Protein AF-A0AAV9GXY8-F1 (afdb_monomer_lite)

Foldseek 3Di:
DDDDDDDDDDDDPPPDDPPPDPPPPPQPQVPADPADEACQDPQFQWAAAPPPQWTARCDHNRHGHIHGHPEDQAPEAQVPQCQVDDPQARCGHSRHNYGYD

pLDDT: mean 80.49, std 15.29, range [45.69, 94.94]

Structure (mmCIF, N/CA/C/O backbone):
data_AF-A0AAV9GXY8-F1
#
_entry.id   AF-A0AAV9GXY8-F1
#
loop_
_atom_site.group_PDB
_atom_site.id
_atom_site.type_symbol
_atom_site.label_atom_id
_atom_site.label_alt_id
_atom_site.label_comp_id
_atom_site.label_asym_id
_atom_site.label_entity_id
_atom_site.label_seq_id
_atom_site.pdbx_PDB_ins_code
_atom_site.Cartn_x
_atom_site.Cartn_y
_atom_site.Cartn_z
_atom_site.occupancy
_atom_site.B_iso_or_equiv
_atom_site.auth_seq_id
_atom_site.auth_comp_id
_atom_site.auth_asym_id
_atom_site.auth_atom_id
_atom_site.pdbx_PDB_model_num
ATOM 1 N N . MET A 1 1 ? -69.794 53.581 3.123 1.00 45.69 1 MET A N 1
ATOM 2 C CA . MET A 1 1 ? -69.094 52.364 2.660 1.00 45.69 1 MET A CA 1
ATOM 3 C C . MET A 1 1 ? -67.732 52.341 3.344 1.00 45.69 1 MET A C 1
ATOM 5 O O . MET A 1 1 ? -66.917 53.202 3.049 1.00 45.69 1 MET A O 1
ATOM 9 N N . ARG A 1 2 ? -67.534 51.490 4.360 1.00 51.72 2 ARG A N 1
ATOM 10 C CA . ARG A 1 2 ? -66.272 51.387 5.118 1.00 51.72 2 ARG A CA 1
ATOM 11 C C . ARG A 1 2 ? -65.586 50.085 4.699 1.00 51.72 2 ARG A C 1
ATOM 13 O O . ARG A 1 2 ? -66.116 49.018 4.984 1.00 51.72 2 ARG A O 1
ATOM 20 N N . PHE A 1 3 ? -64.473 50.188 3.976 1.00 52.84 3 PHE A N 1
ATOM 21 C CA . PHE A 1 3 ? -63.655 49.047 3.563 1.00 52.84 3 PHE A CA 1
ATOM 22 C C . PHE A 1 3 ? -62.649 48.730 4.672 1.00 52.84 3 PHE A C 1
ATOM 24 O O . PHE A 1 3 ? -61.697 49.477 4.885 1.00 52.84 3 PHE A O 1
ATOM 31 N N . SER A 1 4 ? -62.884 47.643 5.402 1.00 53.00 4 SER A N 1
ATOM 32 C CA . SER A 1 4 ? -61.936 47.120 6.386 1.00 53.00 4 SER A CA 1
ATOM 33 C C . SER A 1 4 ? -60.827 46.354 5.660 1.00 53.00 4 SER A C 1
ATOM 35 O O . SER A 1 4 ? -61.069 45.281 5.114 1.00 53.00 4 SER A O 1
ATOM 37 N N . ILE A 1 5 ? -59.618 46.916 5.634 1.00 62.09 5 ILE A N 1
ATOM 38 C CA . ILE A 1 5 ? -58.415 46.272 5.091 1.00 62.09 5 ILE A CA 1
ATOM 39 C C . ILE A 1 5 ? -57.862 45.338 6.172 1.00 62.09 5 ILE A C 1
ATOM 41 O O . ILE A 1 5 ? -57.321 45.792 7.179 1.00 62.09 5 ILE A O 1
ATOM 45 N N . ILE A 1 6 ? -58.032 44.030 5.981 1.00 60.78 6 ILE A N 1
ATOM 46 C CA . ILE A 1 6 ? -57.446 42.996 6.839 1.00 60.78 6 ILE A CA 1
ATOM 47 C C . ILE A 1 6 ? -56.023 42.748 6.333 1.00 60.78 6 ILE A C 1
ATOM 49 O O . ILE A 1 6 ? -55.819 42.096 5.312 1.00 60.78 6 ILE A O 1
ATOM 53 N N . ILE A 1 7 ? -55.037 43.320 7.024 1.00 62.50 7 ILE A N 1
ATOM 54 C CA . ILE A 1 7 ? -53.616 43.106 6.739 1.00 62.50 7 ILE A CA 1
ATOM 55 C C . ILE A 1 7 ? -53.244 41.713 7.263 1.00 62.50 7 ILE A C 1
ATOM 57 O O . ILE A 1 7 ? -53.057 41.522 8.464 1.00 62.50 7 ILE A O 1
ATOM 61 N N . LEU A 1 8 ? -53.168 40.730 6.362 1.00 58.44 8 LEU A N 1
ATOM 62 C CA . LEU A 1 8 ? -52.594 39.417 6.654 1.00 58.44 8 LEU A CA 1
ATOM 63 C C . LEU A 1 8 ? -51.072 39.552 6.802 1.00 58.44 8 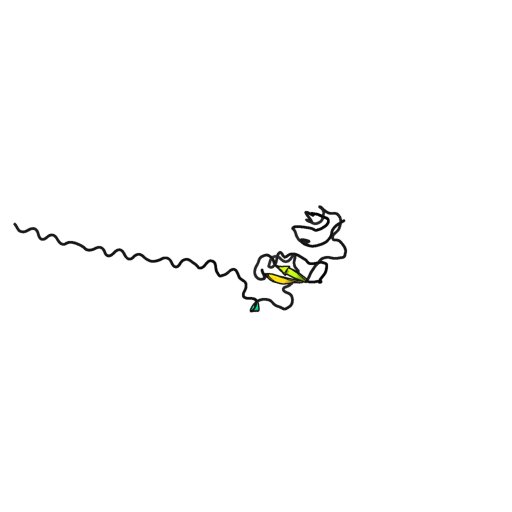LEU A C 1
ATOM 65 O O . LEU A 1 8 ? -50.352 39.690 5.813 1.00 58.44 8 LEU A O 1
ATOM 69 N N . LEU A 1 9 ? -50.580 39.484 8.041 1.00 58.62 9 LEU A N 1
ATOM 70 C CA . LEU A 1 9 ? -49.166 39.244 8.315 1.00 58.62 9 LEU A CA 1
ATOM 71 C C . LEU A 1 9 ? -48.831 37.781 7.991 1.00 58.62 9 LEU A C 1
ATOM 73 O O . LEU A 1 9 ? -49.155 36.875 8.756 1.00 58.62 9 LEU A O 1
ATOM 77 N N . PHE A 1 10 ? -48.152 37.555 6.869 1.00 61.62 10 PHE A N 1
ATOM 78 C CA . PHE A 1 10 ? -47.465 36.294 6.600 1.00 61.62 10 PHE A CA 1
ATOM 79 C C . PHE A 1 10 ? -46.128 36.288 7.349 1.00 61.62 10 PHE A C 1
ATOM 81 O O . PHE A 1 10 ? -45.171 36.945 6.945 1.00 61.62 10 PHE A O 1
ATOM 88 N N . ALA A 1 11 ? -46.066 35.552 8.459 1.00 61.28 11 ALA A N 1
ATOM 89 C CA . ALA A 1 11 ? -44.812 35.240 9.131 1.00 61.28 11 ALA A CA 1
ATOM 90 C C . ALA A 1 11 ? -44.060 34.185 8.304 1.00 61.28 11 ALA A C 1
ATOM 92 O O . ALA A 1 11 ? -44.421 33.009 8.294 1.00 61.28 11 ALA A O 1
ATOM 93 N N . THR 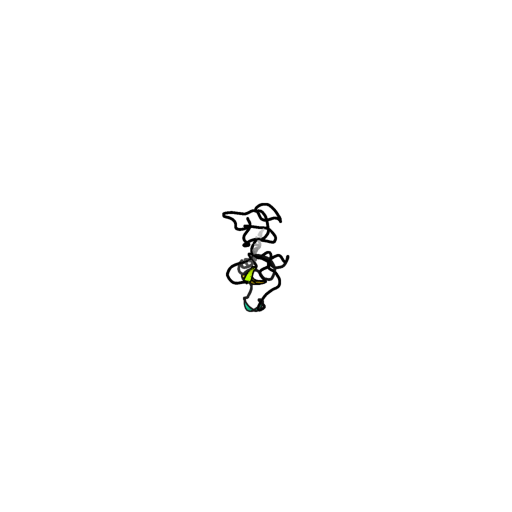A 1 12 ? -43.026 34.603 7.574 1.00 60.50 12 THR A N 1
ATOM 94 C CA . THR A 1 12 ? -42.123 33.682 6.880 1.00 60.50 12 THR A CA 1
ATOM 95 C C . THR A 1 12 ? -41.217 33.015 7.907 1.00 60.50 12 THR A C 1
ATOM 97 O O . THR A 1 12 ? -40.265 33.624 8.398 1.00 60.50 12 THR A O 1
ATOM 100 N N . ALA A 1 13 ? -41.514 31.763 8.247 1.00 61.25 13 ALA A N 1
ATOM 101 C CA . ALA A 1 13 ? -40.587 30.914 8.977 1.00 61.25 13 ALA A CA 1
ATOM 102 C C . ALA A 1 13 ? -39.384 30.613 8.068 1.00 61.25 13 ALA A C 1
ATOM 104 O O . ALA A 1 13 ? -39.476 29.809 7.143 1.00 61.25 13 ALA A O 1
ATOM 105 N N . VAL A 1 14 ? -38.255 31.281 8.316 1.00 65.44 14 VAL A N 1
ATOM 106 C CA . VAL A 1 14 ? -36.949 30.834 7.820 1.00 65.44 14 VAL A CA 1
ATOM 107 C C . VAL A 1 14 ? -36.624 29.546 8.569 1.00 65.44 14 VAL A C 1
ATOM 109 O O . VAL A 1 14 ? -36.244 29.565 9.737 1.00 65.44 14 VAL A O 1
ATOM 112 N N . SER A 1 15 ? -36.826 28.404 7.915 1.00 59.62 15 SER A N 1
ATOM 113 C CA . SER A 1 15 ? -36.245 27.147 8.368 1.00 59.62 15 SER A CA 1
ATOM 114 C C . SER A 1 15 ? -34.748 27.228 8.092 1.00 59.62 15 SER A C 1
ATOM 116 O O . SER A 1 15 ? -34.312 27.066 6.951 1.00 59.62 15 SER A O 1
ATOM 118 N N . ALA A 1 16 ? -33.968 27.544 9.125 1.00 59.03 16 ALA A N 1
ATOM 119 C CA . ALA A 1 16 ? -32.527 27.378 9.084 1.00 59.03 16 ALA A CA 1
ATOM 120 C C . ALA A 1 16 ? -32.249 25.900 8.784 1.00 59.03 16 ALA A C 1
ATOM 122 O O . ALA A 1 16 ? -32.538 25.030 9.605 1.00 59.03 16 ALA A O 1
ATOM 123 N N . VAL A 1 17 ? -31.758 25.613 7.579 1.00 66.25 17 VAL A N 1
ATOM 124 C CA . VAL A 1 17 ? -31.214 24.294 7.266 1.00 66.25 17 VAL A CA 1
ATOM 125 C C . VAL A 1 17 ? -29.995 24.154 8.176 1.00 66.25 17 VAL A C 1
ATOM 127 O O . VAL A 1 17 ? -29.110 25.011 8.082 1.00 66.25 17 VAL A O 1
ATOM 130 N N . PRO A 1 18 ? -29.934 23.172 9.093 1.00 61.03 18 PRO A N 1
ATOM 131 C CA . PRO A 1 18 ? -28.682 22.915 9.778 1.00 61.03 18 PRO A CA 1
ATOM 132 C C . PRO A 1 18 ? -27.660 22.613 8.684 1.00 61.03 18 PRO A C 1
ATOM 134 O O . PRO A 1 18 ? -27.883 21.738 7.844 1.00 61.03 18 PRO A O 1
ATOM 137 N N . ALA A 1 19 ? -26.589 23.405 8.635 1.00 57.22 19 ALA A N 1
ATOM 138 C CA . ALA A 1 19 ? -25.428 23.057 7.843 1.00 57.22 19 ALA A CA 1
ATOM 139 C C . ALA A 1 19 ? -25.008 21.679 8.349 1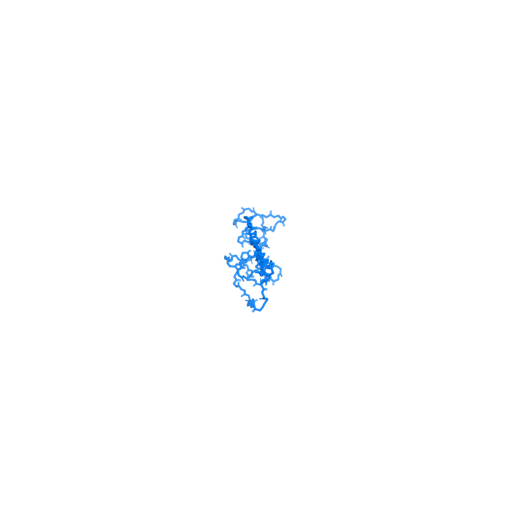.00 57.22 19 ALA A C 1
ATOM 141 O O . ALA A 1 19 ? -24.636 21.552 9.509 1.00 57.22 19 ALA A O 1
ATOM 142 N N . ALA A 1 20 ? -25.190 20.642 7.532 1.00 56.34 20 ALA A N 1
ATOM 143 C CA . ALA A 1 20 ? -24.659 19.331 7.842 1.00 56.34 20 ALA A CA 1
ATOM 144 C C . ALA A 1 20 ? -23.155 19.531 8.015 1.00 56.34 20 ALA A C 1
ATOM 146 O O . ALA A 1 20 ? -22.451 19.869 7.060 1.00 56.34 20 ALA A O 1
ATOM 147 N N . ASP A 1 21 ? -22.723 19.467 9.268 1.00 52.12 21 ASP A N 1
ATOM 148 C CA . ASP A 1 21 ? -21.370 19.767 9.674 1.00 52.12 21 ASP A CA 1
ATOM 149 C C . ASP A 1 21 ? -20.430 18.891 8.847 1.00 52.12 21 ASP A C 1
ATOM 151 O O . ASP A 1 21 ? -20.530 17.664 8.850 1.00 52.12 21 ASP A O 1
ATOM 155 N N . ALA A 1 22 ? -19.489 19.516 8.143 1.00 53.81 22 ALA A N 1
ATOM 156 C CA . ALA A 1 22 ? -18.409 18.850 7.414 1.00 53.81 22 ALA A CA 1
ATOM 157 C C . ALA A 1 22 ? -17.398 18.159 8.363 1.00 53.81 22 ALA A C 1
ATOM 159 O O . ALA A 1 22 ? -16.210 18.064 8.060 1.00 53.81 22 ALA A O 1
ATOM 160 N N . ALA A 1 23 ? -17.853 17.724 9.539 1.00 49.34 23 ALA A N 1
ATOM 161 C CA . ALA A 1 23 ? -17.047 17.227 10.641 1.00 49.34 23 ALA A CA 1
ATOM 162 C C . ALA A 1 23 ? -16.971 15.692 10.714 1.00 49.34 23 ALA A C 1
ATOM 164 O O . ALA A 1 23 ? -16.141 15.187 11.462 1.00 49.34 23 ALA A O 1
ATOM 165 N N . ASP A 1 24 ? -17.757 14.939 9.938 1.00 49.00 24 ASP A N 1
ATOM 166 C CA . ASP A 1 24 ? -17.872 13.482 10.128 1.00 49.00 24 ASP A CA 1
ATOM 167 C C . ASP A 1 24 ? -17.216 12.635 9.023 1.00 49.00 24 ASP A C 1
ATOM 169 O O . ASP A 1 24 ? -17.789 11.683 8.504 1.00 49.00 24 ASP A O 1
ATOM 173 N N . MET A 1 25 ? -15.983 12.983 8.639 1.00 54.12 25 MET A N 1
ATOM 174 C CA . MET A 1 25 ? -15.061 12.011 8.017 1.00 54.12 25 MET A CA 1
ATOM 175 C C . MET A 1 25 ? -13.744 11.868 8.790 1.00 54.12 25 MET A C 1
ATOM 177 O O . MET A 1 25 ? -12.813 11.212 8.325 1.00 54.12 25 MET A O 1
ATOM 181 N N . ALA A 1 26 ? -13.642 12.467 9.978 1.00 53.34 26 ALA A N 1
ATOM 182 C CA . ALA A 1 26 ? -12.566 12.149 10.901 1.00 53.34 26 ALA A CA 1
ATOM 183 C C . ALA A 1 26 ? -12.970 10.873 11.635 1.00 53.34 26 ALA A C 1
ATOM 185 O O . ALA A 1 26 ? -13.718 10.929 12.608 1.00 53.34 26 ALA A O 1
ATOM 186 N N . LEU A 1 27 ? -12.506 9.725 11.139 1.00 59.25 27 LEU A N 1
ATOM 187 C CA . LEU A 1 27 ? -12.716 8.449 11.805 1.00 59.25 27 LEU A CA 1
ATOM 188 C C . LEU A 1 27 ? -12.352 8.589 13.289 1.00 59.25 27 LEU A C 1
ATOM 190 O O . LEU A 1 27 ? -11.206 8.911 13.621 1.00 59.25 27 LEU A O 1
ATOM 194 N N . ASP A 1 28 ? -13.316 8.379 14.189 1.00 64.94 28 ASP A N 1
ATOM 195 C CA . ASP A 1 28 ? -13.018 8.322 15.617 1.00 64.94 28 ASP A CA 1
ATOM 196 C C . ASP A 1 28 ? -12.023 7.174 15.791 1.00 64.94 28 ASP A C 1
ATOM 198 O O . ASP A 1 28 ? -12.333 6.011 15.543 1.00 64.94 28 ASP A O 1
ATOM 202 N N . LYS A 1 29 ? -10.788 7.508 16.172 1.00 61.03 29 LYS A N 1
ATOM 203 C CA . LYS A 1 29 ? -9.647 6.583 16.257 1.00 61.03 29 LYS A CA 1
ATOM 204 C C . LYS A 1 29 ? -9.936 5.336 17.113 1.00 61.03 29 LYS A C 1
ATOM 206 O O . LYS A 1 29 ? -9.183 4.370 17.040 1.00 61.03 29 LYS A O 1
ATOM 211 N N . ARG A 1 30 ? -11.023 5.324 17.901 1.00 65.75 30 ARG A N 1
ATOM 212 C CA . ARG A 1 30 ? -11.507 4.152 18.652 1.00 65.75 30 ARG A CA 1
ATOM 213 C C . ARG A 1 30 ? -12.129 3.071 17.765 1.00 65.75 30 ARG A C 1
ATOM 215 O O . ARG A 1 30 ? -12.280 1.947 18.226 1.00 65.75 30 ARG A O 1
ATOM 222 N N . GLN A 1 31 ? -12.487 3.386 16.522 1.00 78.62 31 GLN A N 1
ATOM 223 C CA . GLN A 1 31 ? -12.963 2.414 15.536 1.00 78.62 31 GLN A CA 1
ATOM 224 C C . GLN A 1 31 ? -11.814 1.658 14.856 1.00 78.62 31 GLN A C 1
ATOM 226 O O . GLN A 1 31 ? -12.055 0.625 14.233 1.00 78.62 31 GLN A O 1
ATOM 231 N N . CYS A 1 32 ? -10.571 2.133 14.994 1.00 85.19 32 CYS A N 1
ATOM 232 C CA . CYS A 1 32 ? -9.405 1.407 14.514 1.00 85.19 32 CYS A CA 1
ATOM 233 C C . CYS A 1 32 ? -9.103 0.217 15.436 1.00 85.19 32 CYS A C 1
ATOM 235 O O . CYS A 1 32 ? -8.818 0.392 16.622 1.00 85.19 32 CYS A O 1
ATOM 237 N N . GLY A 1 33 ? -9.059 -0.990 14.875 1.00 84.56 33 GLY A N 1
ATOM 238 C CA . GLY A 1 33 ? -8.318 -2.101 15.469 1.00 84.56 33 GLY A CA 1
ATOM 239 C C . GLY A 1 33 ? -6.802 -1.873 15.399 1.00 84.56 33 GLY A C 1
ATOM 240 O O . GLY A 1 33 ? -6.332 -0.928 14.759 1.00 84.56 33 GLY A O 1
ATOM 241 N N . THR A 1 34 ? -6.024 -2.768 16.018 1.00 86.00 34 THR A N 1
ATOM 242 C CA . THR A 1 34 ? -4.548 -2.727 15.983 1.00 86.00 34 THR A CA 1
ATOM 243 C C . THR A 1 34 ? -4.005 -2.735 14.551 1.00 86.00 34 THR A C 1
ATOM 245 O O . THR A 1 34 ? -3.053 -2.020 14.253 1.00 86.00 34 THR A O 1
ATOM 248 N N . VAL A 1 35 ? -4.628 -3.520 13.664 1.00 87.81 35 VAL A N 1
ATOM 249 C CA . VAL A 1 35 ? -4.374 -3.561 12.218 1.00 87.81 35 VAL A CA 1
ATOM 250 C C . VAL A 1 35 ? -5.699 -3.877 11.519 1.00 87.81 35 VAL A C 1
ATOM 252 O O . VAL A 1 35 ? -6.313 -4.903 11.811 1.00 87.81 35 VAL A O 1
ATOM 255 N N . ASN A 1 36 ? -6.157 -3.005 10.620 1.00 88.12 36 ASN A N 1
ATOM 256 C CA . ASN A 1 36 ? -7.495 -3.081 10.015 1.00 88.12 36 ASN A CA 1
ATOM 257 C C . ASN A 1 36 ? -7.438 -3.723 8.625 1.00 88.12 36 ASN A C 1
ATOM 259 O O . ASN A 1 36 ? -7.762 -3.091 7.626 1.00 88.12 36 ASN A O 1
ATOM 263 N N . GLY A 1 37 ? -6.975 -4.975 8.573 1.00 90.88 37 GLY A N 1
ATOM 264 C CA . GLY A 1 37 ? -6.810 -5.710 7.315 1.00 90.88 37 GLY A CA 1
ATOM 265 C C . GLY A 1 37 ? -5.643 -5.203 6.457 1.00 90.88 37 GLY A C 1
ATOM 266 O O . GLY A 1 37 ? -4.851 -4.378 6.923 1.00 90.88 37 GLY A O 1
ATOM 267 N N . PRO A 1 38 ? -5.475 -5.736 5.235 1.00 93.12 38 PRO A N 1
ATOM 268 C CA . PRO A 1 38 ? -4.390 -5.356 4.340 1.00 93.12 38 PRO A CA 1
ATOM 269 C C . PRO A 1 38 ? -4.655 -4.013 3.652 1.00 93.12 38 PRO A C 1
ATOM 271 O O . PRO A 1 38 ? -5.796 -3.616 3.426 1.00 93.12 38 PRO A O 1
ATOM 274 N N . CYS A 1 39 ? -3.585 -3.281 3.334 1.00 93.62 39 CYS A N 1
ATOM 275 C CA . CYS A 1 39 ? -3.713 -1.921 2.808 1.00 93.62 39 CYS A CA 1
ATOM 276 C C . CYS A 1 39 ? -4.347 -1.841 1.412 1.00 93.62 39 CYS A C 1
ATOM 278 O O . CYS A 1 39 ? -4.816 -0.779 1.025 1.00 93.62 39 CYS A O 1
ATOM 280 N N . ASP A 1 40 ? -4.379 -2.924 0.648 1.00 92.50 40 ASP A N 1
ATOM 281 C CA . ASP A 1 40 ? -5.014 -2.981 -0.668 1.00 92.50 40 ASP A CA 1
ATOM 282 C C . ASP A 1 40 ? -6.513 -3.294 -0.631 1.00 92.50 40 ASP A C 1
ATOM 284 O O . ASP A 1 40 ? -7.149 -3.346 -1.684 1.00 92.50 40 ASP A O 1
ATOM 288 N N . ASP A 1 41 ? -7.079 -3.500 0.558 1.00 91.38 41 ASP A N 1
ATOM 289 C CA . ASP A 1 41 ? -8.490 -3.828 0.697 1.00 91.38 41 ASP A CA 1
ATOM 290 C C . ASP A 1 41 ? -9.399 -2.641 0.346 1.00 91.38 41 ASP A C 1
ATOM 292 O O . ASP A 1 41 ? -9.056 -1.473 0.561 1.00 91.38 41 ASP A O 1
ATOM 296 N N . LEU A 1 42 ? -10.596 -2.933 -0.163 1.00 81.81 42 LEU A N 1
ATOM 297 C CA . LEU A 1 42 ? -11.567 -1.935 -0.624 1.00 81.81 42 LEU A CA 1
ATOM 298 C C . LEU A 1 42 ? -12.027 -0.998 0.500 1.00 81.81 42 LEU A C 1
ATOM 300 O O . LEU A 1 42 ? -12.328 0.168 0.244 1.00 81.81 42 LEU A O 1
ATOM 304 N N . GLU A 1 43 ? -12.043 -1.477 1.746 1.00 85.56 43 GLU A N 1
ATOM 305 C CA . GLU A 1 43 ? -12.427 -0.683 2.919 1.00 85.56 43 GLU A CA 1
ATOM 306 C C . GLU A 1 43 ? -11.310 0.254 3.428 1.00 85.56 43 GLU A C 1
ATOM 308 O O . GLU A 1 43 ? -11.545 1.018 4.371 1.00 85.56 43 GLU A O 1
ATOM 313 N N . CYS A 1 44 ? -10.120 0.215 2.810 1.00 88.31 44 CYS A N 1
ATOM 314 C CA . CYS A 1 44 ? -8.908 0.911 3.253 1.00 88.31 44 CYS A CA 1
ATOM 315 C C . CYS A 1 44 ? -8.217 1.709 2.130 1.00 88.31 44 CYS A C 1
ATOM 317 O O . CYS A 1 44 ? -7.890 2.891 2.303 1.00 88.31 44 CYS A O 1
ATOM 319 N N . ASN A 1 45 ? -7.964 1.048 0.991 1.00 89.25 45 ASN A N 1
ATOM 320 C CA . ASN A 1 45 ? -7.255 1.557 -0.187 1.00 89.25 45 ASN A CA 1
ATOM 321 C C . ASN A 1 45 ? -6.051 2.445 0.213 1.00 89.25 45 ASN A C 1
ATOM 323 O O . ASN A 1 45 ? -5.904 3.624 -0.120 1.00 89.25 45 ASN A O 1
ATOM 327 N N . GLY A 1 46 ? -5.248 1.879 1.102 1.00 93.00 46 GLY A N 1
ATOM 328 C CA . GLY A 1 46 ? -4.229 2.546 1.879 1.00 93.00 46 GLY A CA 1
ATOM 329 C C . GLY A 1 46 ? -2.934 2.809 1.133 1.00 93.00 46 GLY A C 1
ATOM 330 O O . GLY A 1 46 ? -2.785 2.599 -0.070 1.00 93.00 46 GLY A O 1
ATOM 331 N N . PHE A 1 47 ? -1.983 3.318 1.898 1.00 94.75 47 PHE A N 1
ATOM 332 C CA . PHE A 1 47 ? -0.611 3.524 1.487 1.00 94.75 47 PHE A CA 1
ATOM 333 C C . PHE A 1 47 ? 0.284 2.671 2.376 1.00 94.75 47 PHE A C 1
ATOM 335 O O . PHE A 1 47 ? 0.311 2.841 3.597 1.00 94.75 47 PHE A O 1
ATOM 342 N N . ASN A 1 48 ? 0.986 1.729 1.765 1.00 94.62 48 ASN A N 1
ATOM 343 C CA . ASN A 1 48 ? 1.910 0.845 2.449 1.00 94.62 48 ASN A CA 1
ATOM 344 C C . ASN A 1 48 ? 3.150 1.622 2.914 1.00 94.62 48 ASN A C 1
ATOM 346 O O . ASN A 1 48 ? 3.561 2.598 2.288 1.00 94.62 48 ASN A O 1
ATOM 350 N N . ASN A 1 49 ? 3.781 1.168 3.996 1.00 93.44 49 ASN A N 1
ATOM 351 C CA . ASN A 1 49 ? 5.076 1.686 4.424 1.00 93.44 49 ASN A CA 1
ATOM 352 C C . ASN A 1 49 ? 6.081 0.531 4.575 1.00 93.44 49 ASN A C 1
ATO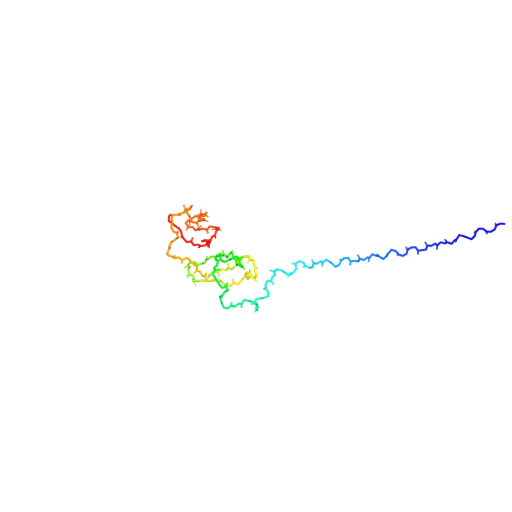M 354 O O . ASN A 1 49 ? 6.069 -0.170 5.594 1.00 93.44 49 ASN A O 1
ATOM 358 N N . PRO A 1 50 ? 6.961 0.315 3.579 1.00 88.94 50 PRO A N 1
ATOM 359 C CA . PRO A 1 50 ? 7.915 -0.794 3.567 1.00 88.94 50 PRO A CA 1
ATOM 360 C C . PRO A 1 50 ? 8.940 -0.744 4.707 1.00 88.94 50 PRO A C 1
ATOM 362 O O . PRO A 1 50 ? 9.554 -1.762 5.002 1.00 88.94 50 PRO A O 1
ATOM 365 N N . ASN A 1 51 ? 9.101 0.397 5.387 1.00 88.19 51 ASN A N 1
ATOM 366 C CA . ASN A 1 51 ? 10.133 0.572 6.411 1.00 88.19 51 ASN A CA 1
ATOM 367 C C . ASN A 1 51 ? 9.676 0.209 7.832 1.00 88.19 51 ASN A C 1
ATOM 369 O O . ASN A 1 51 ? 10.507 -0.142 8.664 1.00 88.19 51 ASN A O 1
ATOM 373 N N . ASN A 1 52 ? 8.379 0.316 8.140 1.00 84.44 52 ASN A N 1
ATOM 374 C CA . ASN A 1 52 ? 7.849 0.088 9.495 1.00 84.44 52 ASN A CA 1
ATOM 375 C C . ASN A 1 52 ? 6.899 -1.126 9.589 1.00 84.44 52 ASN A C 1
ATOM 377 O O . ASN A 1 52 ? 6.404 -1.422 10.674 1.00 84.44 52 ASN A O 1
ATOM 381 N N . GLY A 1 53 ? 6.604 -1.790 8.463 1.00 84.88 53 GLY A N 1
ATOM 382 C CA . GLY A 1 53 ? 5.707 -2.948 8.395 1.00 84.88 53 GLY A CA 1
ATOM 383 C C . GLY A 1 53 ? 4.205 -2.642 8.494 1.00 84.88 53 GLY A C 1
ATOM 384 O O . GLY A 1 53 ? 3.405 -3.570 8.391 1.00 84.88 53 GLY A O 1
ATOM 385 N N . LEU A 1 54 ? 3.793 -1.378 8.644 1.00 93.31 54 LEU A N 1
ATOM 386 C CA . LEU A 1 54 ? 2.387 -0.964 8.729 1.00 93.31 54 LEU A CA 1
ATOM 387 C C . LEU A 1 54 ? 2.106 0.231 7.821 1.00 93.31 54 LEU A C 1
ATOM 389 O O . LEU A 1 54 ? 2.711 1.294 7.961 1.00 93.31 54 LEU A O 1
ATOM 393 N N . GLY A 1 55 ? 1.136 0.077 6.926 1.00 94.81 55 GLY A N 1
ATOM 394 C CA . GLY A 1 55 ? 0.623 1.192 6.140 1.00 94.81 55 GLY A CA 1
ATOM 395 C C . GLY A 1 55 ? -0.475 1.968 6.862 1.00 94.81 55 GLY A C 1
ATOM 396 O O . GLY A 1 55 ? -0.793 1.717 8.027 1.00 94.81 55 GLY A O 1
ATOM 397 N N . VAL A 1 56 ? -1.074 2.908 6.136 1.00 94.25 56 VAL A N 1
ATOM 398 C CA . VAL A 1 56 ? -2.203 3.718 6.604 1.00 94.25 56 VAL A CA 1
ATOM 399 C C . VAL A 1 56 ? -3.309 3.702 5.559 1.00 94.25 56 VAL A C 1
ATOM 401 O O . VAL A 1 56 ? -3.060 3.989 4.388 1.00 94.25 56 VAL A O 1
ATOM 404 N N . CYS A 1 57 ? -4.535 3.402 5.975 1.00 92.94 57 CYS A N 1
ATOM 405 C CA . CYS A 1 57 ? -5.705 3.514 5.112 1.00 92.94 57 CYS A CA 1
ATOM 406 C C . CYS A 1 57 ? -5.949 4.972 4.728 1.00 92.94 57 CYS A C 1
ATOM 408 O O . CYS A 1 57 ? -5.973 5.848 5.591 1.00 92.94 57 CYS A O 1
ATOM 410 N N . ARG A 1 58 ? -6.145 5.246 3.437 1.00 91.06 58 ARG A N 1
ATOM 411 C CA . ARG A 1 58 ? -6.404 6.609 2.943 1.00 91.06 58 ARG A CA 1
ATOM 412 C C . ARG A 1 58 ? -7.889 6.874 2.745 1.00 91.06 58 ARG A C 1
ATOM 414 O O . ARG A 1 58 ? -8.306 8.025 2.819 1.00 91.06 58 ARG A O 1
ATOM 421 N N . TRP A 1 59 ? -8.668 5.821 2.511 1.00 87.38 59 TRP A N 1
ATOM 422 C CA . TRP A 1 59 ? -10.091 5.903 2.210 1.00 87.38 59 TRP A CA 1
ATOM 423 C C . TRP A 1 59 ? -10.870 4.789 2.913 1.00 87.38 59 TRP A C 1
ATOM 425 O O . TRP A 1 59 ? -10.308 3.967 3.634 1.00 87.38 59 TRP A O 1
ATOM 435 N N . GLY A 1 60 ? -12.185 4.791 2.700 1.00 86.88 60 GLY A N 1
ATOM 436 C CA . GLY A 1 60 ? -13.092 3.786 3.234 1.00 86.88 60 GLY A CA 1
ATOM 437 C C . GLY A 1 60 ? -13.356 3.929 4.731 1.00 86.88 60 GLY A C 1
ATOM 438 O O . GLY A 1 60 ? -13.077 4.959 5.349 1.00 86.88 60 GLY A O 1
ATOM 439 N N . LYS A 1 61 ? -13.934 2.873 5.306 1.00 84.50 61 LYS A N 1
ATOM 440 C CA . LYS A 1 61 ? -14.375 2.827 6.705 1.00 84.50 61 LYS A CA 1
ATOM 441 C C . LYS A 1 61 ? -13.215 2.907 7.698 1.00 84.50 61 LYS A C 1
ATOM 443 O O . LYS A 1 61 ? -13.450 3.214 8.855 1.00 84.50 61 LYS A O 1
ATOM 448 N N . TYR A 1 62 ? -11.984 2.632 7.280 1.00 88.25 62 TYR A N 1
ATOM 449 C CA . TYR A 1 62 ? -10.823 2.698 8.168 1.00 88.25 62 TYR A CA 1
ATOM 450 C C . TYR A 1 62 ? -9.866 3.832 7.807 1.00 88.25 62 TYR A C 1
ATOM 452 O O . TYR A 1 62 ? -8.714 3.790 8.225 1.00 88.25 62 TYR A O 1
ATOM 460 N N . ALA A 1 63 ? -10.301 4.844 7.046 1.00 90.00 63 ALA A N 1
ATOM 461 C CA . ALA A 1 63 ? -9.458 5.983 6.681 1.00 90.00 63 ALA A CA 1
ATOM 462 C C . ALA A 1 63 ? -8.746 6.586 7.914 1.00 90.00 63 ALA A C 1
ATOM 464 O O . ALA A 1 63 ? -9.376 6.939 8.908 1.00 90.00 63 ALA A O 1
ATOM 465 N N . GLY A 1 64 ? -7.415 6.674 7.860 1.00 89.25 64 GLY A N 1
ATOM 466 C CA . GLY A 1 64 ? -6.553 7.117 8.962 1.00 89.25 64 GLY A CA 1
ATOM 467 C C . GLY A 1 64 ? -6.087 6.016 9.928 1.00 89.25 64 GLY A C 1
ATOM 468 O O . GLY A 1 64 ? -5.205 6.273 10.750 1.00 89.25 64 GLY A O 1
ATOM 469 N N . CYS A 1 65 ? -6.614 4.794 9.837 1.00 91.88 65 CYS A N 1
ATOM 470 C CA . CYS A 1 65 ? -6.183 3.662 10.656 1.00 91.88 65 CYS A CA 1
ATOM 471 C C . CYS A 1 65 ? -4.954 2.935 10.079 1.00 91.88 65 CYS A C 1
ATOM 473 O O . CYS A 1 65 ? -4.720 2.969 8.866 1.00 91.88 65 CYS A O 1
ATOM 475 N N . PRO A 1 66 ? -4.192 2.210 10.922 1.00 93.75 66 PRO A N 1
ATOM 476 C CA . PRO A 1 66 ? -3.138 1.319 10.452 1.00 93.75 66 PRO A CA 1
ATOM 477 C C . PRO A 1 66 ? -3.708 0.113 9.691 1.00 93.75 66 PRO A C 1
ATOM 479 O O . PRO A 1 66 ? -4.707 -0.485 10.110 1.00 93.75 66 PRO A O 1
ATOM 482 N N . CYS A 1 67 ? -3.018 -0.275 8.618 1.00 94.31 67 CYS A N 1
ATOM 483 C CA . CYS A 1 67 ? -3.292 -1.471 7.819 1.00 94.31 67 CYS A CA 1
ATOM 484 C C . CYS A 1 67 ? -2.037 -2.337 7.655 1.00 94.31 67 CYS A C 1
ATOM 486 O O . CYS A 1 67 ? -0.903 -1.862 7.781 1.00 94.31 67 CYS A O 1
ATOM 488 N N . ALA A 1 68 ? -2.243 -3.628 7.396 1.00 94.50 68 ALA A N 1
ATOM 489 C CA . ALA A 1 68 ? -1.175 -4.585 7.171 1.00 94.50 68 ALA A CA 1
ATOM 490 C C . ALA A 1 68 ? -0.499 -4.265 5.840 1.00 94.50 68 ALA A C 1
ATOM 492 O O . ALA A 1 68 ? -1.140 -4.231 4.787 1.00 94.50 68 ALA A O 1
ATOM 493 N N . ASN A 1 69 ? 0.805 -4.025 5.913 1.00 93.62 69 ASN A N 1
ATOM 494 C CA . ASN A 1 69 ? 1.620 -3.817 4.737 1.00 93.62 69 ASN A CA 1
ATOM 495 C C . ASN A 1 69 ? 1.675 -5.110 3.901 1.00 93.62 69 ASN A C 1
ATOM 497 O O . ASN A 1 69 ? 1.893 -6.192 4.445 1.00 93.62 69 ASN A O 1
ATOM 501 N N . ILE A 1 70 ? 1.501 -4.982 2.586 1.00 92.12 70 ILE A N 1
ATOM 502 C CA . ILE A 1 70 ? 1.595 -6.092 1.627 1.00 92.12 70 ILE A CA 1
ATOM 503 C C . ILE A 1 70 ? 2.863 -6.056 0.756 1.00 92.12 70 ILE A C 1
ATOM 505 O O . ILE A 1 70 ? 3.046 -6.905 -0.117 1.00 92.12 70 ILE A O 1
ATOM 509 N N . CYS A 1 71 ? 3.731 -5.064 0.947 1.00 92.44 71 CYS A N 1
ATOM 510 C CA . CYS A 1 71 ? 5.007 -4.963 0.256 1.00 92.44 71 CYS A CA 1
ATOM 511 C C . CYS A 1 71 ? 5.923 -6.128 0.647 1.00 92.44 71 CYS A C 1
ATOM 513 O O . CYS A 1 71 ? 6.149 -6.390 1.828 1.00 92.44 71 CYS A O 1
ATOM 515 N N . GLY A 1 72 ? 6.519 -6.769 -0.359 1.00 88.25 72 GLY A N 1
ATOM 516 C CA . GLY A 1 72 ? 7.774 -7.504 -0.191 1.00 88.25 72 GLY A CA 1
ATOM 517 C C . GLY A 1 72 ? 8.981 -6.564 -0.303 1.00 88.25 72 GLY A C 1
ATOM 518 O O . GLY A 1 72 ? 8.853 -5.353 -0.130 1.00 88.25 72 GLY A O 1
ATOM 519 N N . ASN A 1 73 ? 10.149 -7.103 -0.672 1.00 86.81 73 ASN A N 1
ATOM 520 C CA . ASN A 1 73 ? 11.334 -6.281 -0.973 1.00 86.81 73 ASN A CA 1
ATOM 521 C C . ASN A 1 73 ? 11.083 -5.325 -2.148 1.00 86.81 73 ASN A C 1
ATOM 523 O O . ASN A 1 73 ? 11.441 -4.153 -2.088 1.00 86.81 73 ASN A O 1
ATOM 527 N N . THR A 1 74 ? 10.462 -5.836 -3.211 1.00 87.19 74 THR A N 1
ATOM 528 C CA . THR A 1 74 ? 9.966 -5.065 -4.352 1.00 87.19 74 THR A CA 1
ATOM 529 C C . THR A 1 74 ? 8.705 -5.726 -4.896 1.00 87.19 74 THR A C 1
ATOM 531 O O . THR A 1 74 ? 8.481 -6.921 -4.686 1.00 87.19 74 THR A O 1
ATOM 534 N N . VAL A 1 75 ? 7.874 -4.960 -5.602 1.00 90.81 75 VAL A N 1
ATOM 535 C CA . VAL A 1 75 ? 6.612 -5.455 -6.191 1.00 90.81 75 VAL A CA 1
ATOM 536 C C . VAL A 1 75 ? 6.731 -5.811 -7.676 1.00 90.81 75 VAL A C 1
ATOM 538 O O . VAL A 1 75 ? 5.727 -6.040 -8.348 1.00 90.81 75 VAL A O 1
ATOM 541 N N . GLY A 1 76 ? 7.961 -5.873 -8.192 1.00 90.94 76 GLY A N 1
ATOM 542 C CA . GLY A 1 76 ? 8.243 -6.066 -9.611 1.00 90.94 76 GLY A CA 1
ATOM 543 C C . GLY A 1 76 ? 8.721 -4.789 -10.309 1.00 90.94 76 GLY A C 1
ATOM 544 O O . GLY A 1 76 ? 9.078 -3.818 -9.631 1.00 90.94 76 GLY A O 1
ATOM 545 N N . PRO A 1 77 ? 8.711 -4.796 -11.655 1.00 92.44 77 PRO A N 1
ATOM 546 C CA . PRO A 1 77 ? 9.042 -3.630 -12.457 1.00 92.44 77 PRO A CA 1
ATOM 547 C C . PRO A 1 77 ? 8.102 -2.453 -12.177 1.00 92.44 77 PRO A C 1
ATOM 549 O O . PRO A 1 77 ? 6.882 -2.635 -12.097 1.00 92.44 77 PRO A O 1
ATOM 552 N N . CYS A 1 78 ? 8.636 -1.239 -12.084 1.00 90.88 78 CYS A N 1
ATOM 553 C CA . CYS A 1 78 ? 7.820 -0.031 -12.022 1.00 90.88 78 CYS A CA 1
ATOM 554 C C . CYS A 1 78 ? 6.948 0.085 -13.292 1.00 90.88 78 CYS A C 1
ATOM 556 O O . CYS A 1 78 ? 7.443 -0.026 -14.412 1.00 90.88 78 CYS A O 1
ATOM 558 N N . GLY A 1 79 ? 5.640 0.296 -13.128 1.00 85.00 79 GLY A N 1
ATOM 559 C CA . GLY A 1 79 ? 4.650 0.287 -14.215 1.00 85.00 79 GLY A CA 1
ATOM 560 C C . GLY A 1 79 ? 3.936 -1.054 -14.424 1.00 85.00 79 GLY A C 1
ATOM 561 O O . GLY A 1 79 ? 2.931 -1.095 -15.131 1.00 85.00 79 GLY A O 1
ATOM 562 N N . ALA A 1 80 ? 4.395 -2.135 -13.787 1.00 87.25 80 ALA A N 1
ATOM 563 C CA . ALA A 1 80 ? 3.648 -3.388 -13.685 1.00 87.25 80 ALA A CA 1
ATOM 564 C C . ALA A 1 80 ? 2.790 -3.415 -12.407 1.00 87.25 80 ALA A C 1
ATOM 566 O O . ALA A 1 80 ? 2.995 -2.613 -11.497 1.00 87.25 80 ALA A O 1
ATOM 567 N N . ASN A 1 81 ? 1.840 -4.353 -12.317 1.00 82.38 81 ASN A N 1
ATOM 568 C CA . ASN A 1 81 ? 1.032 -4.594 -11.110 1.00 82.38 81 ASN A CA 1
ATOM 569 C C . ASN A 1 81 ? 0.327 -3.333 -10.565 1.00 82.38 81 ASN A C 1
ATOM 571 O O . ASN A 1 81 ? 0.269 -3.122 -9.356 1.00 82.38 81 ASN A O 1
ATOM 575 N N . ASP A 1 82 ? -0.149 -2.458 -11.456 1.00 80.94 82 ASP A N 1
ATOM 576 C CA . ASP A 1 82 ? -0.785 -1.175 -11.117 1.00 80.94 82 ASP A CA 1
ATOM 577 C C . ASP A 1 82 ? 0.110 -0.200 -10.321 1.00 80.94 82 ASP A C 1
ATOM 579 O O . ASP A 1 82 ? -0.369 0.756 -9.709 1.00 80.94 82 ASP A O 1
ATOM 583 N N . CYS A 1 83 ? 1.431 -0.402 -10.352 1.00 87.06 83 CYS A N 1
ATOM 584 C CA . CYS A 1 83 ? 2.416 0.458 -9.709 1.00 87.06 83 CYS A CA 1
ATOM 585 C C . CYS A 1 83 ? 2.829 1.616 -10.631 1.00 87.06 83 CYS A C 1
ATOM 587 O O . CYS A 1 83 ? 3.861 1.569 -11.304 1.00 87.06 83 CYS A O 1
ATOM 589 N N . ALA A 1 84 ? 2.050 2.698 -10.640 1.00 88.81 84 ALA A N 1
ATOM 590 C CA . ALA A 1 84 ? 2.486 3.965 -11.229 1.00 88.81 84 ALA A CA 1
ATOM 591 C C . ALA A 1 84 ? 3.531 4.623 -10.309 1.00 88.81 84 ALA A C 1
ATOM 593 O O . ALA A 1 84 ? 3.180 5.298 -9.338 1.00 88.81 84 ALA A O 1
ATOM 594 N N . ALA A 1 85 ? 4.813 4.350 -10.553 1.00 91.25 85 ALA A N 1
ATOM 595 C CA . ALA A 1 85 ? 5.880 4.725 -9.635 1.00 91.25 85 ALA A CA 1
ATOM 596 C C . ALA A 1 85 ? 6.486 6.104 -9.910 1.00 91.25 85 ALA A C 1
ATOM 598 O O . ALA A 1 85 ? 6.657 6.518 -11.054 1.00 91.25 85 ALA A O 1
ATOM 599 N N . ILE A 1 86 ? 6.899 6.767 -8.832 1.00 93.81 86 ILE A N 1
ATOM 600 C CA . ILE A 1 86 ? 7.757 7.953 -8.847 1.00 93.81 86 ILE A CA 1
ATOM 601 C C . ILE A 1 86 ? 8.934 7.642 -7.923 1.00 93.81 86 ILE A C 1
ATOM 603 O O . ILE A 1 86 ? 8.720 7.228 -6.785 1.00 93.81 86 ILE A O 1
ATOM 607 N N . ASN A 1 87 ? 10.170 7.815 -8.406 1.00 93.25 87 ASN A N 1
ATOM 608 C CA . ASN A 1 87 ? 11.398 7.515 -7.654 1.00 93.25 87 ASN A CA 1
ATOM 609 C C . ASN A 1 87 ? 11.406 6.104 -7.026 1.00 93.25 87 ASN A C 1
ATOM 611 O O . ASN A 1 87 ? 11.688 5.958 -5.841 1.00 93.25 87 ASN A O 1
ATOM 615 N N . PHE A 1 88 ? 11.072 5.074 -7.812 1.00 94.06 88 PHE A N 1
ATOM 616 C CA . PHE A 1 88 ? 11.000 3.668 -7.373 1.00 94.06 88 PHE A CA 1
ATOM 617 C C . PHE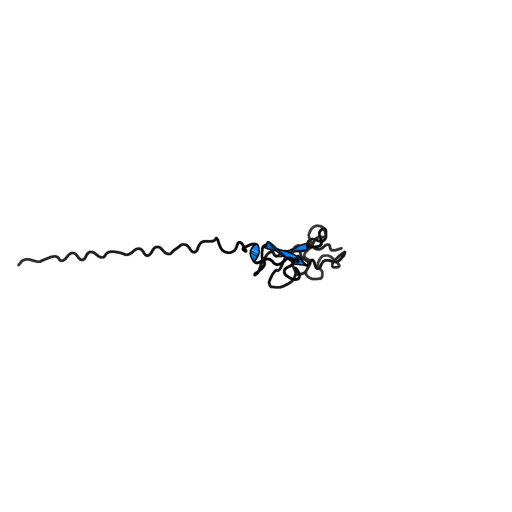 A 1 88 ? 9.946 3.363 -6.296 1.00 94.06 88 PHE A C 1
ATOM 619 O O . PHE A 1 88 ? 9.983 2.292 -5.696 1.00 94.06 88 PHE A O 1
ATOM 626 N N . VAL A 1 89 ? 8.988 4.267 -6.056 1.00 94.38 89 VAL A N 1
ATOM 627 C CA . VAL A 1 89 ? 7.880 4.064 -5.110 1.00 94.38 89 VAL A CA 1
ATOM 628 C C . VAL A 1 89 ? 6.546 4.170 -5.837 1.00 94.38 89 VAL A C 1
ATOM 630 O O . VAL A 1 89 ? 6.255 5.198 -6.459 1.00 94.38 89 VAL A O 1
ATOM 633 N N . CYS A 1 90 ? 5.712 3.136 -5.737 1.00 94.25 90 CYS A N 1
ATOM 634 C CA . CYS A 1 90 ? 4.366 3.130 -6.309 1.00 94.25 90 CYS A CA 1
ATOM 635 C C . CYS A 1 90 ? 3.499 4.222 -5.668 1.00 94.25 90 CYS A C 1
ATOM 637 O O . CYS A 1 90 ? 3.411 4.307 -4.445 1.00 94.25 90 CYS A O 1
ATOM 639 N N . GLN A 1 91 ? 2.812 5.037 -6.464 1.00 92.69 91 GLN A N 1
ATOM 640 C CA . GLN A 1 91 ? 1.986 6.136 -5.939 1.00 92.69 91 GLN A CA 1
ATOM 641 C C . GLN A 1 91 ? 0.510 5.754 -5.758 1.00 92.69 91 GLN A C 1
ATOM 643 O O . GLN A 1 91 ? -0.223 6.379 -4.985 1.00 92.69 91 GLN A O 1
ATOM 648 N N . GLY A 1 92 ? 0.069 4.708 -6.455 1.00 87.31 92 GLY A N 1
ATOM 649 C CA . GLY A 1 92 ? -1.321 4.274 -6.508 1.00 87.31 92 GLY A CA 1
ATOM 650 C C . GLY A 1 92 ? -1.450 2.774 -6.737 1.00 87.31 92 GLY A C 1
ATOM 651 O O . GLY A 1 92 ? -0.450 2.056 -6.783 1.00 87.31 92 GLY A O 1
ATOM 652 N N . GLY A 1 93 ? -2.700 2.328 -6.852 1.00 86.25 93 GLY A N 1
ATOM 653 C CA . GLY A 1 93 ? -3.040 0.918 -6.986 1.00 86.25 93 GLY A CA 1
ATOM 654 C C . GLY A 1 93 ? -2.813 0.123 -5.700 1.00 86.25 93 GLY A C 1
ATOM 655 O O . GLY A 1 93 ? -2.524 0.672 -4.634 1.00 86.25 93 GLY A O 1
ATOM 656 N N . ARG A 1 94 ? -2.919 -1.200 -5.836 1.00 87.44 94 ARG A N 1
ATOM 657 C CA . ARG A 1 94 ? -2.733 -2.188 -4.765 1.00 87.44 94 ARG A CA 1
ATOM 658 C C . ARG A 1 94 ? -1.433 -1.981 -3.978 1.00 87.44 94 ARG A C 1
ATOM 660 O O . ARG A 1 94 ? -1.409 -2.111 -2.760 1.00 87.44 94 ARG A O 1
ATOM 667 N N . TYR A 1 95 ? -0.358 -1.628 -4.677 1.00 92.12 95 TYR A N 1
ATOM 668 C CA . TYR A 1 95 ? 0.984 -1.521 -4.109 1.00 92.12 95 TYR A CA 1
ATOM 669 C C . TYR A 1 95 ? 1.408 -0.091 -3.772 1.00 92.12 95 TYR A C 1
ATOM 671 O O . TYR A 1 95 ? 2.600 0.152 -3.603 1.00 92.12 95 TYR A O 1
ATOM 679 N N . ALA A 1 96 ? 0.476 0.862 -3.655 1.00 93.12 96 ALA A N 1
ATOM 680 C CA . ALA A 1 96 ? 0.802 2.235 -3.271 1.00 93.12 96 ALA A CA 1
ATOM 681 C C . ALA A 1 96 ? 1.695 2.259 -2.015 1.00 93.12 96 ALA A C 1
ATOM 683 O O . ALA A 1 96 ? 1.358 1.643 -1.004 1.00 93.12 96 ALA A O 1
ATOM 684 N N . GLY A 1 97 ? 2.842 2.933 -2.095 1.00 93.31 97 GLY A N 1
ATOM 685 C CA . GLY A 1 97 ? 3.863 3.013 -1.049 1.00 93.31 97 GLY A CA 1
ATOM 686 C C . GLY A 1 97 ? 4.948 1.936 -1.077 1.00 93.31 97 GLY A C 1
ATOM 687 O O . GLY A 1 97 ? 5.961 2.094 -0.400 1.00 93.31 97 GLY A O 1
ATOM 688 N N . CYS A 1 98 ? 4.803 0.880 -1.879 1.00 94.69 98 CYS A N 1
ATOM 689 C CA . CYS A 1 98 ? 5.834 -0.145 -2.031 1.00 94.69 98 CYS A CA 1
ATOM 690 C C . CYS A 1 98 ? 6.954 0.267 -2.991 1.00 94.69 98 CYS A C 1
ATOM 692 O O . CYS A 1 98 ? 6.744 1.057 -3.915 1.00 94.69 98 CYS A O 1
ATOM 694 N N . TYR A 1 99 ? 8.131 -0.334 -2.798 1.00 94.94 99 TYR A N 1
ATOM 695 C CA . TYR A 1 99 ? 9.256 -0.205 -3.720 1.00 94.94 99 TYR A CA 1
ATOM 696 C C . TYR A 1 99 ? 9.076 -1.070 -4.980 1.00 94.94 99 TYR A C 1
ATOM 698 O O . TYR A 1 99 ? 8.556 -2.187 -4.908 1.00 94.94 99 TYR A O 1
ATOM 706 N N . CYS A 1 100 ? 9.554 -0.580 -6.122 1.00 93.56 100 CYS A N 1
ATOM 707 C CA . CYS A 1 100 ? 9.639 -1.293 -7.405 1.00 93.56 100 CYS A CA 1
ATOM 708 C C . CYS A 1 100 ? 11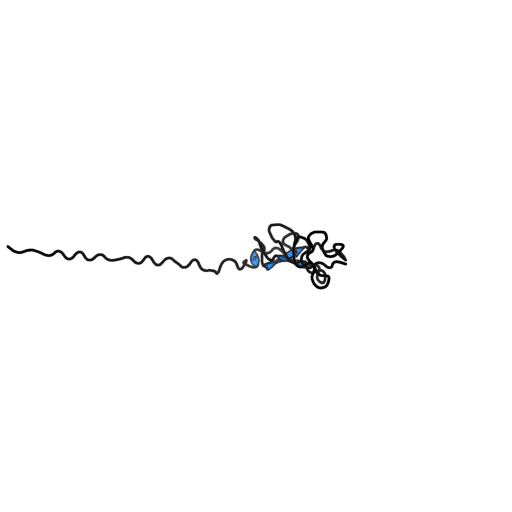.049 -1.169 -8.009 1.00 93.56 100 CYS A C 1
ATOM 710 O O . CYS A 1 100 ? 11.853 -0.373 -7.518 1.00 93.56 100 CYS A O 1
ATOM 712 N N . TYR A 1 101 ? 11.354 -1.970 -9.037 1.00 92.06 101 TYR A N 1
ATOM 713 C CA . TYR A 1 101 ? 12.637 -1.935 -9.761 1.00 92.06 101 TYR A CA 1
ATOM 714 C C . TYR A 1 101 ? 12.498 -1.570 -11.240 1.00 92.06 101 TYR A C 1
ATOM 716 O O . TYR A 1 101 ? 11.365 -1.611 -11.764 1.00 92.06 101 TYR A O 1
#

Secondary structure (DSSP, 8-state):
---------------------TTTTS--GGG--SS-SBTTSTTT--B--TTTSEEE--SGGGTTSEEE----S--SSTTSTT--EETTEE-SSTTTT-B--

Radius of gyration: 26.44 Å; chains: 1; bounding box: 82×60×33 Å

Sequence (101 aa):
MRFSIIILLFATAVSAVPAADAADMALDKRQCGTVNGPCDDLECNGFNNPNNGLGVCRWGKYAGCPCANICGNTVGPCGANDCAAINFVCQGGRYAGCYCY

Organism: NCBI:txid3040156